Protein AF-A0A835J924-F1 (afdb_monomer_lite)

Radius of gyration: 22.17 Å; chains: 1; bounding box: 43×44×54 Å

Structure (mmCIF, N/CA/C/O backbone):
data_AF-A0A835J924-F1
#
_entry.id   AF-A0A835J924-F1
#
loop_
_atom_site.group_PDB
_atom_site.id
_atom_site.type_symbol
_atom_site.label_atom_id
_atom_site.label_alt_id
_atom_site.label_comp_id
_atom_site.label_asym_id
_atom_site.label_entity_id
_atom_site.label_seq_id
_atom_site.pdbx_PDB_ins_code
_atom_site.Cartn_x
_atom_site.Cartn_y
_atom_site.Cartn_z
_atom_site.occupancy
_atom_site.B_iso_or_equiv
_atom_site.auth_seq_id
_atom_site.auth_comp_id
_atom_site.auth_asym_id
_atom_site.auth_atom_id
_atom_site.pdbx_PDB_model_num
ATOM 1 N N . MET A 1 1 ? 32.196 7.945 -42.628 1.00 63.19 1 MET A N 1
ATOM 2 C CA . MET A 1 1 ? 30.980 7.232 -42.168 1.00 63.19 1 MET A CA 1
ATOM 3 C C . MET A 1 1 ? 31.172 6.427 -40.879 1.00 63.19 1 MET A C 1
ATOM 5 O O . MET A 1 1 ? 30.195 6.266 -40.170 1.00 63.19 1 MET A O 1
ATOM 9 N N . LEU A 1 2 ? 32.384 5.970 -40.524 1.00 60.41 2 LEU A N 1
ATOM 10 C CA . LEU A 1 2 ? 32.613 5.171 -39.304 1.00 60.41 2 LEU A CA 1
ATOM 11 C C . LEU A 1 2 ? 32.880 6.003 -38.030 1.00 60.41 2 LEU A C 1
ATOM 13 O O . LEU A 1 2 ? 32.448 5.607 -36.956 1.00 60.41 2 LEU A O 1
ATOM 17 N N . ALA A 1 3 ? 33.496 7.190 -38.135 1.00 78.44 3 ALA A N 1
ATOM 18 C CA . ALA A 1 3 ? 33.735 8.065 -36.974 1.00 78.44 3 ALA A CA 1
ATOM 19 C C . ALA A 1 3 ? 32.431 8.548 -36.307 1.00 78.44 3 ALA A C 1
ATOM 21 O O . ALA A 1 3 ? 32.332 8.578 -35.087 1.00 78.44 3 ALA A O 1
ATOM 22 N N . TRP A 1 4 ? 31.401 8.835 -37.114 1.00 70.06 4 TRP A N 1
ATOM 23 C CA . TRP A 1 4 ? 30.072 9.208 -36.621 1.00 70.06 4 TRP A CA 1
ATOM 24 C C . TRP A 1 4 ? 29.418 8.077 -35.817 1.00 70.06 4 TRP A C 1
ATOM 26 O O . TRP A 1 4 ? 28.853 8.325 -34.760 1.00 70.06 4 TRP A O 1
ATOM 36 N N . GLN A 1 5 ? 29.571 6.822 -36.257 1.00 65.62 5 GLN A N 1
ATOM 37 C CA . GLN A 1 5 ? 29.033 5.661 -35.540 1.00 65.62 5 GLN A CA 1
ATOM 38 C C . GLN A 1 5 ? 29.706 5.464 -34.170 1.00 65.62 5 GLN A C 1
ATOM 40 O O . GLN A 1 5 ? 29.039 5.094 -33.209 1.00 65.62 5 GLN A O 1
ATOM 45 N N . MET A 1 6 ? 31.005 5.768 -34.045 1.00 71.31 6 MET A N 1
ATOM 46 C CA . MET A 1 6 ? 31.732 5.653 -32.772 1.00 71.31 6 MET A CA 1
ATOM 47 C C . MET A 1 6 ? 31.369 6.766 -31.778 1.00 71.31 6 MET A C 1
ATOM 49 O O . MET A 1 6 ? 31.144 6.482 -30.605 1.00 71.31 6 MET A O 1
ATOM 53 N N . THR A 1 7 ? 31.251 8.021 -32.231 1.00 72.38 7 THR A N 1
ATOM 54 C CA . THR A 1 7 ? 30.815 9.142 -31.375 1.00 72.38 7 THR A CA 1
ATOM 55 C C . THR A 1 7 ? 29.384 8.940 -30.869 1.00 72.38 7 THR A C 1
ATOM 57 O O . THR A 1 7 ? 29.120 9.161 -29.690 1.00 72.38 7 THR A O 1
ATOM 60 N N . VAL A 1 8 ? 28.473 8.448 -31.717 1.00 76.31 8 VAL A N 1
ATOM 61 C CA . VAL A 1 8 ? 27.093 8.113 -31.321 1.00 76.31 8 VAL A CA 1
ATOM 62 C C . VAL A 1 8 ? 27.059 6.965 -30.298 1.00 76.31 8 VAL A C 1
ATOM 64 O O . VAL A 1 8 ? 26.243 6.995 -29.379 1.00 76.31 8 VAL A O 1
ATOM 67 N N . ALA A 1 9 ? 27.974 5.992 -30.387 1.00 71.44 9 ALA A N 1
ATOM 68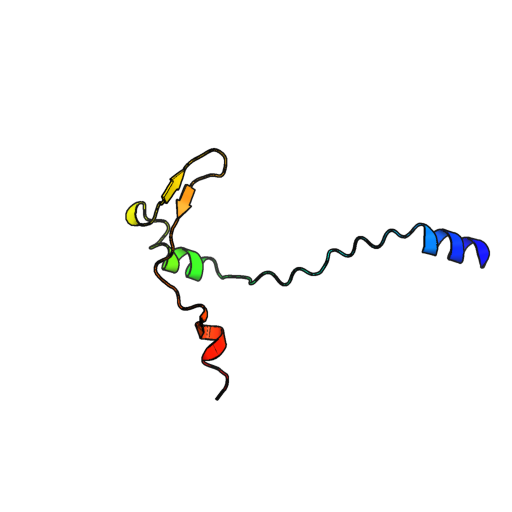 C CA . ALA A 1 9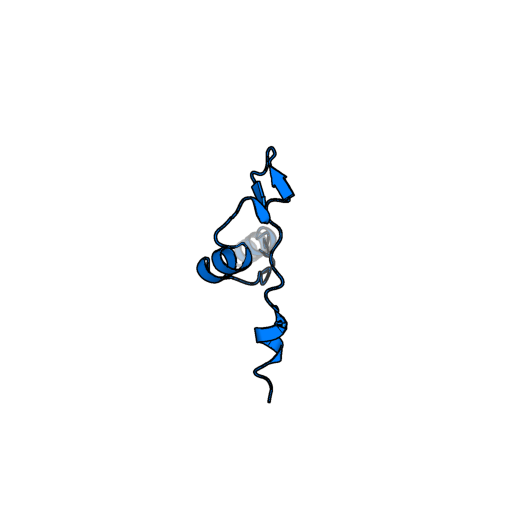 ? 28.083 4.905 -29.410 1.00 71.44 9 ALA A CA 1
ATOM 69 C C . ALA A 1 9 ? 28.583 5.367 -28.026 1.00 71.44 9 ALA A C 1
ATOM 71 O O . ALA A 1 9 ? 28.143 4.818 -27.021 1.00 71.44 9 ALA A O 1
ATOM 72 N N . LEU A 1 10 ? 29.457 6.380 -27.961 1.00 71.25 10 LEU A N 1
ATOM 73 C CA . LEU A 1 10 ? 29.965 6.948 -26.699 1.00 71.25 10 LEU A CA 1
ATOM 74 C C . LEU A 1 10 ? 28.990 7.940 -26.039 1.00 71.25 10 LEU A C 1
ATOM 76 O O . LEU A 1 10 ? 29.036 8.120 -24.827 1.00 71.25 10 LEU A O 1
ATOM 80 N N . LEU A 1 11 ? 28.104 8.569 -26.820 1.00 72.88 11 LEU A N 1
ATOM 81 C CA . LEU A 1 11 ? 27.029 9.443 -26.321 1.00 72.88 11 LEU A CA 1
ATOM 82 C C . LEU A 1 11 ? 25.796 8.673 -25.835 1.00 72.88 11 LEU A C 1
ATOM 84 O O . LEU A 1 11 ? 24.914 9.248 -25.196 1.00 72.88 11 LEU A O 1
ATOM 88 N N . ARG A 1 12 ? 25.713 7.374 -26.135 1.00 69.44 12 ARG A N 1
ATOM 89 C CA . ARG A 1 12 ? 24.663 6.507 -25.613 1.00 69.44 12 ARG A CA 1
ATOM 90 C C . ARG A 1 12 ? 24.923 6.299 -24.125 1.00 69.44 12 ARG A C 1
ATOM 92 O O . ARG A 1 12 ? 25.681 5.412 -23.764 1.00 69.44 12 ARG A O 1
ATOM 99 N N . ASN A 1 13 ? 24.288 7.097 -23.269 1.00 65.69 13 ASN A N 1
ATOM 100 C CA . ASN A 1 13 ? 24.142 6.757 -21.859 1.00 65.69 13 ASN A CA 1
ATOM 101 C C . ASN A 1 13 ? 23.249 5.509 -21.802 1.00 65.69 13 ASN A C 1
ATOM 103 O O . ASN A 1 13 ? 22.060 5.623 -22.121 1.00 65.69 13 ASN A O 1
ATOM 107 N N . PRO A 1 14 ? 23.766 4.310 -21.480 1.00 59.34 14 PRO A N 1
ATOM 108 C CA . PRO A 1 14 ? 22.882 3.223 -21.152 1.00 59.34 14 PRO A CA 1
ATOM 109 C C . PRO A 1 14 ? 22.321 3.604 -19.788 1.00 59.34 14 PRO A C 1
ATOM 111 O O . PRO A 1 14 ? 22.932 3.319 -18.760 1.00 59.34 14 PRO A O 1
ATOM 114 N N . HIS A 1 15 ? 21.161 4.260 -19.774 1.00 58.34 15 HIS A N 1
ATOM 115 C CA . HIS A 1 15 ? 20.264 4.047 -18.657 1.00 58.34 15 HIS A CA 1
ATOM 116 C C . HIS A 1 15 ? 19.942 2.559 -18.750 1.00 58.34 15 HIS A C 1
ATOM 118 O O . HIS A 1 15 ? 19.089 2.117 -19.516 1.00 58.34 15 HIS A O 1
ATOM 124 N N . LYS A 1 16 ? 20.787 1.760 -18.098 1.00 59.00 16 LYS A N 1
ATOM 125 C CA . LYS A 1 16 ? 20.360 0.486 -17.580 1.00 59.00 16 LYS A CA 1
ATOM 126 C C . LYS A 1 16 ? 19.308 0.930 -16.590 1.00 59.00 16 LYS A C 1
ATOM 128 O O . LYS A 1 16 ? 19.620 1.343 -15.479 1.00 59.00 16 LYS A O 1
ATOM 133 N N . ASP A 1 17 ? 18.074 0.976 -17.064 1.00 61.53 17 ASP A N 1
ATOM 134 C CA . ASP A 1 17 ? 16.988 0.554 -16.215 1.00 61.53 17 ASP A CA 1
ATOM 135 C C . ASP A 1 17 ? 17.439 -0.836 -15.781 1.00 61.53 17 ASP A C 1
ATOM 137 O O . ASP A 1 17 ? 17.353 -1.799 -16.543 1.00 61.53 17 ASP A O 1
ATOM 141 N N . ASP A 1 18 ? 18.176 -0.873 -14.665 1.00 60.91 18 ASP A N 1
ATOM 142 C CA . ASP A 1 18 ? 18.493 -2.102 -13.980 1.00 60.91 18 ASP A CA 1
ATOM 143 C C . ASP A 1 18 ? 17.128 -2.749 -13.847 1.00 60.91 18 ASP A C 1
ATOM 145 O O . ASP A 1 18 ? 16.221 -2.151 -13.269 1.00 60.91 18 ASP A O 1
ATOM 149 N N . ASP A 1 19 ? 16.954 -3.863 -14.547 1.00 64.00 19 ASP A N 1
ATOM 150 C CA . ASP A 1 19 ? 15.716 -4.615 -14.620 1.00 64.00 19 ASP A CA 1
ATOM 151 C C . ASP A 1 19 ? 15.486 -5.127 -13.195 1.00 64.00 19 ASP A C 1
ATOM 153 O O . ASP A 1 19 ? 15.948 -6.200 -12.801 1.00 64.00 19 ASP A O 1
ATOM 157 N N . VAL A 1 20 ? 14.954 -4.254 -12.334 1.00 66.88 20 VAL A N 1
ATOM 158 C CA . VAL A 1 20 ? 14.651 -4.583 -10.955 1.00 66.88 20 VAL A CA 1
ATOM 159 C C . VAL A 1 20 ? 13.493 -5.542 -11.094 1.00 66.88 20 VAL A C 1
ATOM 161 O O . VAL A 1 20 ? 12.371 -5.133 -11.384 1.00 66.88 20 VAL A O 1
ATOM 164 N N . ASP A 1 21 ? 13.793 -6.824 -10.935 1.00 72.44 21 ASP A N 1
ATOM 165 C CA . ASP A 1 21 ? 12.814 -7.898 -10.948 1.00 72.44 21 ASP A CA 1
ATOM 166 C C . ASP A 1 21 ? 11.956 -7.763 -9.677 1.00 72.44 21 ASP A C 1
ATOM 168 O O . ASP A 1 21 ? 12.192 -8.388 -8.637 1.00 72.44 21 ASP A O 1
ATOM 172 N N . LEU A 1 22 ? 11.034 -6.795 -9.702 1.00 77.00 22 LEU A N 1
ATOM 173 C CA . LEU A 1 22 ? 10.101 -6.541 -8.621 1.00 77.00 22 LEU A CA 1
ATOM 174 C C . LEU A 1 22 ? 9.044 -7.643 -8.658 1.00 77.00 22 LEU A C 1
ATOM 176 O O . LEU A 1 22 ? 8.389 -7.827 -9.686 1.00 77.00 22 LEU A O 1
ATOM 180 N N . PRO A 1 23 ? 8.810 -8.344 -7.539 1.00 75.62 23 PRO A N 1
ATOM 181 C CA . PRO A 1 23 ? 7.737 -9.317 -7.483 1.00 75.62 23 PRO A CA 1
ATOM 182 C C . PRO A 1 23 ? 6.399 -8.616 -7.746 1.00 75.62 23 PRO A C 1
ATOM 184 O O . PRO A 1 23 ? 5.972 -7.742 -6.988 1.00 75.62 23 PRO A O 1
ATOM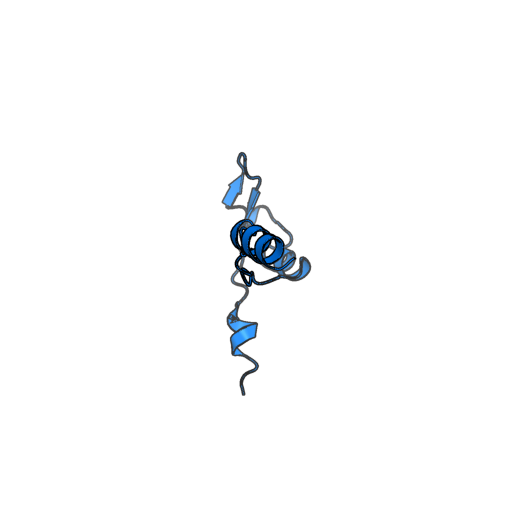 187 N N . LEU A 1 24 ? 5.746 -9.007 -8.840 1.00 81.44 24 LEU A N 1
ATOM 188 C CA . LEU A 1 24 ? 4.397 -8.573 -9.177 1.00 81.44 24 LEU A CA 1
ATOM 189 C C . LEU A 1 24 ? 3.391 -9.392 -8.370 1.00 81.44 24 LEU A C 1
ATOM 191 O O . LEU A 1 24 ? 3.426 -10.624 -8.366 1.00 81.44 24 LEU A O 1
ATOM 195 N N . PHE A 1 25 ? 2.473 -8.697 -7.704 1.00 82.06 25 PHE A N 1
ATOM 196 C CA . PHE A 1 25 ? 1.380 -9.310 -6.958 1.00 82.06 25 PHE A CA 1
ATOM 197 C C . PHE A 1 25 ? 0.047 -8.928 -7.586 1.00 82.06 25 PHE A C 1
ATOM 199 O O . PHE A 1 25 ? -0.170 -7.772 -7.949 1.00 82.06 25 PHE A O 1
ATOM 206 N N . ASP A 1 26 ? -0.862 -9.895 -7.669 1.00 87.62 26 ASP A N 1
ATOM 207 C CA . ASP A 1 26 ? -2.248 -9.619 -8.023 1.00 87.62 26 ASP A CA 1
ATOM 208 C C . ASP A 1 26 ? -2.920 -8.774 -6.929 1.00 87.62 26 ASP A C 1
ATOM 210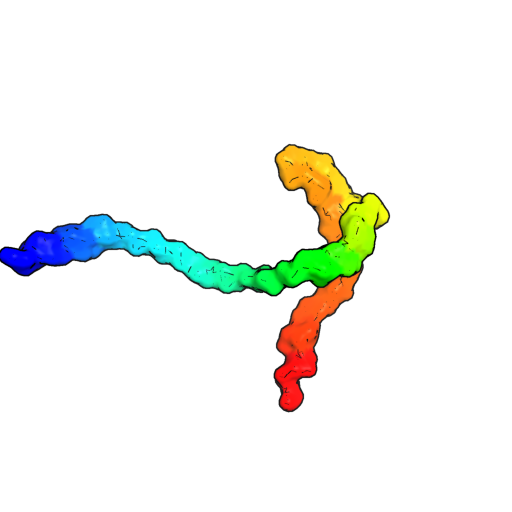 O O . ASP A 1 26 ? -2.702 -8.982 -5.729 1.00 87.62 26 ASP A O 1
ATOM 214 N N . LEU A 1 27 ? -3.763 -7.823 -7.334 1.00 88.94 27 LEU A N 1
ATOM 215 C CA . LEU A 1 27 ? -4.452 -6.937 -6.396 1.00 88.94 27 LEU A CA 1
ATOM 216 C C . LEU A 1 27 ? -5.356 -7.719 -5.431 1.00 88.94 27 LEU A C 1
ATOM 218 O O . LEU A 1 27 ? -5.472 -7.340 -4.267 1.00 88.94 27 LEU A O 1
ATOM 222 N N . GLY A 1 28 ? -5.953 -8.828 -5.874 1.00 90.38 28 GLY A N 1
ATOM 223 C CA . GLY A 1 28 ? -6.753 -9.713 -5.033 1.00 90.38 28 GLY A CA 1
ATOM 224 C C . GLY A 1 28 ? -5.929 -10.375 -3.928 1.00 90.38 28 GLY A C 1
ATOM 225 O O . GLY A 1 28 ? -6.408 -10.500 -2.800 1.00 90.38 28 GLY A O 1
ATOM 226 N N . ILE A 1 29 ? -4.663 -10.712 -4.203 1.00 87.94 29 ILE A N 1
ATOM 227 C CA . ILE A 1 29 ? -3.725 -11.212 -3.185 1.00 87.94 29 ILE A CA 1
ATOM 228 C C . ILE A 1 29 ? -3.465 -10.121 -2.141 1.00 87.94 29 ILE A C 1
ATOM 230 O O . ILE A 1 29 ? -3.551 -10.389 -0.942 1.00 87.94 29 ILE A O 1
ATOM 234 N N . VAL A 1 30 ? -3.200 -8.885 -2.574 1.00 89.19 30 VAL A N 1
ATOM 235 C CA . VAL A 1 30 ? -2.955 -7.745 -1.670 1.00 89.19 30 VAL A CA 1
ATOM 236 C C . VAL A 1 30 ? -4.194 -7.417 -0.828 1.00 89.19 30 VAL A C 1
ATOM 238 O O . VAL A 1 30 ? -4.088 -7.211 0.386 1.00 89.19 30 VAL A O 1
ATOM 241 N N . ALA A 1 31 ? -5.376 -7.419 -1.444 1.00 90.94 31 ALA A N 1
ATOM 242 C CA . ALA A 1 31 ? -6.640 -7.201 -0.755 1.00 90.94 31 ALA A CA 1
ATOM 243 C C . ALA A 1 31 ? -6.887 -8.307 0.280 1.00 90.94 31 ALA A C 1
ATOM 245 O O . ALA A 1 31 ? -7.152 -8.010 1.440 1.00 90.94 31 ALA A O 1
ATOM 246 N N . CYS A 1 32 ? -6.702 -9.578 -0.078 1.00 89.25 32 CYS A N 1
ATOM 247 C CA . CYS A 1 32 ? -6.825 -10.689 0.865 1.00 89.25 32 CYS A CA 1
ATOM 248 C C . CYS A 1 32 ? -5.841 -10.553 2.045 1.00 89.25 32 CYS A C 1
ATOM 250 O O . CYS A 1 32 ? -6.241 -10.687 3.201 1.00 89.25 32 CYS A O 1
ATOM 252 N N . ALA A 1 33 ? -4.581 -10.192 1.771 1.00 87.81 33 ALA A N 1
ATOM 253 C CA . ALA A 1 33 ? -3.532 -10.028 2.781 1.00 87.81 33 ALA A CA 1
ATOM 254 C C . ALA A 1 33 ? -3.831 -8.945 3.826 1.00 87.81 33 ALA A C 1
ATOM 256 O O . ALA A 1 33 ? -3.284 -8.987 4.928 1.00 87.81 33 ALA A O 1
ATOM 257 N N . THR A 1 34 ? -4.635 -7.948 3.460 1.00 92.06 34 THR A N 1
ATOM 258 C CA . THR A 1 34 ? -4.973 -6.788 4.298 1.00 92.06 34 THR A CA 1
ATOM 259 C C . THR A 1 34 ? -6.408 -6.844 4.827 1.00 92.06 34 THR A C 1
ATOM 261 O O . THR A 1 34 ? -6.888 -5.864 5.395 1.00 92.06 34 THR A O 1
ATOM 264 N N . SER A 1 35 ? -7.108 -7.974 4.649 1.00 92.12 35 SER A N 1
ATOM 265 C CA . SER A 1 35 ? -8.549 -8.087 4.917 1.00 92.12 35 SER A CA 1
ATOM 266 C C . SER A 1 35 ? -9.337 -6.964 4.228 1.00 92.12 35 SER A C 1
ATOM 268 O O . SER A 1 35 ? -10.059 -6.189 4.849 1.00 92.12 35 SER A O 1
ATOM 270 N N . ASN A 1 36 ? -9.109 -6.834 2.922 1.00 93.75 36 ASN A N 1
ATOM 271 C CA . ASN A 1 36 ? -9.658 -5.815 2.037 1.00 93.75 36 ASN A CA 1
ATOM 272 C C . ASN A 1 36 ? -9.401 -4.377 2.529 1.00 93.75 36 ASN A C 1
ATOM 274 O O . ASN A 1 36 ? -10.315 -3.553 2.551 1.00 93.75 36 ASN A O 1
ATOM 278 N N . PHE A 1 37 ? -8.153 -4.087 2.920 1.00 93.44 37 PHE A N 1
ATOM 279 C CA . PHE A 1 37 ? -7.725 -2.789 3.460 1.00 93.44 37 PHE A CA 1
ATOM 280 C C . PHE A 1 37 ? -8.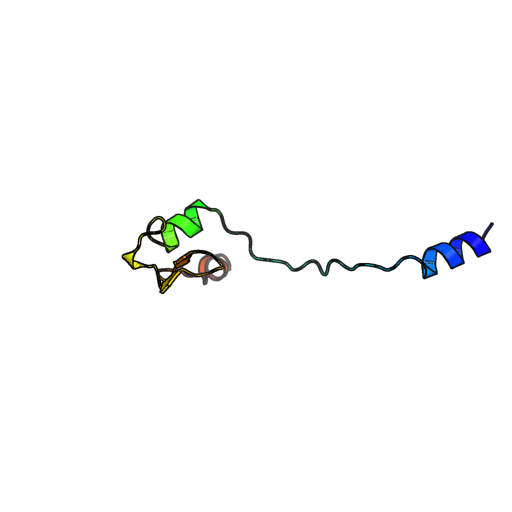495 -2.352 4.721 1.00 93.44 37 PHE A C 1
ATOM 282 O O . PHE A 1 37 ? -8.726 -1.162 4.933 1.00 93.44 37 PHE A O 1
ATOM 289 N N . SER A 1 38 ? -8.881 -3.315 5.568 1.00 93.88 38 SER A N 1
ATOM 290 C CA . SER A 1 38 ? -9.536 -3.052 6.856 1.00 93.88 38 SER A CA 1
ATOM 291 C C . SER A 1 38 ? -8.653 -2.202 7.776 1.00 93.88 38 SER A C 1
ATOM 293 O O . SER A 1 38 ? -7.445 -2.438 7.892 1.00 93.88 38 SER A O 1
ATOM 295 N N . ASP A 1 39 ? -9.269 -1.261 8.496 1.00 95.06 39 ASP A N 1
ATOM 296 C CA . ASP A 1 39 ? -8.594 -0.415 9.487 1.00 95.06 39 ASP A CA 1
ATOM 297 C C . ASP A 1 39 ? -7.962 -1.221 10.634 1.00 95.06 39 ASP A C 1
ATOM 299 O O . ASP A 1 39 ? -6.986 -0.770 11.228 1.00 95.06 39 ASP A O 1
ATOM 303 N N . GLU A 1 40 ? -8.426 -2.448 10.895 1.00 93.06 40 GLU A N 1
ATOM 304 C CA . GLU A 1 40 ? -7.799 -3.370 11.860 1.00 93.06 40 GLU A CA 1
ATOM 305 C C . GLU A 1 40 ? -6.335 -3.688 11.515 1.00 93.06 40 GLU A C 1
ATOM 307 O O . GLU A 1 40 ? -5.526 -3.988 12.395 1.00 93.06 40 GLU A O 1
ATOM 312 N N . HIS A 1 41 ? -5.986 -3.613 10.229 1.00 90.19 41 HIS A N 1
ATOM 313 C CA . HIS A 1 41 ? -4.637 -3.846 9.724 1.00 90.19 41 HIS A CA 1
ATOM 314 C C . HIS A 1 41 ? -3.875 -2.549 9.450 1.00 90.19 41 HIS A C 1
ATOM 316 O O . HIS A 1 41 ? -2.705 -2.603 9.063 1.00 90.19 41 HIS A O 1
ATOM 322 N N . LYS A 1 42 ? -4.496 -1.384 9.638 1.00 94.50 42 LYS A N 1
ATOM 323 C CA . LYS A 1 42 ? -3.864 -0.092 9.385 1.00 94.50 42 LYS A CA 1
ATOM 324 C C . LYS A 1 42 ? -2.862 0.226 10.492 1.00 94.50 42 LYS A C 1
ATOM 326 O O . LYS A 1 42 ? -3.179 0.240 11.675 1.00 94.50 42 LYS A O 1
ATOM 331 N N . LEU A 1 43 ? -1.628 0.497 10.090 1.00 95.12 43 LEU A N 1
ATOM 332 C CA . LEU A 1 43 ? -0.551 0.938 10.974 1.00 95.12 43 LEU A CA 1
ATOM 333 C C . LEU A 1 43 ? -0.569 2.455 11.178 1.00 95.12 43 LEU A C 1
ATOM 335 O O . LEU A 1 43 ? -0.134 2.941 12.217 1.00 95.12 43 LEU A O 1
ATOM 339 N N . GLY A 1 44 ? -1.056 3.199 10.185 1.00 95.81 44 GLY A N 1
ATOM 340 C CA . GLY A 1 44 ? -1.145 4.653 10.227 1.00 95.81 44 GLY A CA 1
ATOM 341 C C . GLY A 1 44 ? -1.406 5.259 8.853 1.00 95.81 44 GLY A C 1
ATOM 342 O O . GLY A 1 44 ? -1.513 4.548 7.854 1.00 95.81 44 GLY A O 1
ATOM 343 N N . GLU A 1 45 ? -1.513 6.583 8.811 1.00 97.38 45 GLU A N 1
ATOM 344 C CA . GLU A 1 45 ? -1.681 7.367 7.588 1.00 97.38 45 GLU A CA 1
ATOM 345 C C . GLU A 1 45 ? -0.907 8.683 7.705 1.00 97.38 45 GLU A C 1
ATOM 347 O O . GLU A 1 45 ? -0.838 9.282 8.779 1.00 97.38 45 GLU A O 1
ATOM 352 N N . GLY A 1 46 ? -0.304 9.118 6.601 1.00 95.69 46 GLY A N 1
ATOM 353 C CA . GLY A 1 46 ? 0.437 10.375 6.513 1.00 95.69 46 GLY A CA 1
ATOM 354 C C . GLY A 1 46 ? 0.540 10.854 5.066 1.00 95.69 46 GLY A C 1
ATOM 355 O O . GLY A 1 46 ? -0.235 10.428 4.216 1.00 95.69 46 GLY A O 1
ATOM 356 N N . GLY A 1 47 ? 1.530 11.694 4.749 1.00 97.44 47 GLY A N 1
ATOM 357 C CA . GLY A 1 47 ? 1.712 12.252 3.394 1.00 97.44 47 GLY A CA 1
ATOM 358 C C . GLY A 1 47 ? 1.959 11.224 2.276 1.00 97.44 47 GLY A C 1
ATOM 359 O O . GLY A 1 47 ? 1.900 11.574 1.104 1.00 97.44 47 GLY A O 1
ATOM 360 N N . PHE A 1 48 ? 2.207 9.963 2.634 1.00 92.00 48 PHE A N 1
ATOM 361 C CA . PHE A 1 48 ? 2.373 8.834 1.715 1.00 92.00 48 PHE A CA 1
ATOM 362 C C . PHE A 1 48 ? 1.094 7.993 1.540 1.00 92.00 48 PHE A C 1
ATOM 364 O O . PHE A 1 48 ? 1.106 7.021 0.789 1.00 92.00 48 PHE A O 1
ATOM 371 N N . GLY A 1 49 ? 0.003 8.343 2.229 1.00 96.00 49 GLY A N 1
ATOM 372 C CA . GLY A 1 49 ? -1.229 7.556 2.285 1.00 96.00 49 GLY A CA 1
ATOM 373 C C . GLY A 1 49 ? -1.261 6.540 3.439 1.00 96.00 49 GLY A C 1
ATOM 374 O O . GLY A 1 49 ? -0.419 6.591 4.345 1.00 96.00 49 GLY A O 1
ATOM 375 N N . PRO A 1 50 ? -2.268 5.649 3.456 1.00 95.50 50 PRO A N 1
ATOM 376 C CA . PRO A 1 50 ? -2.452 4.658 4.509 1.00 95.50 50 PRO A CA 1
ATOM 377 C C . PRO A 1 50 ? -1.474 3.482 4.370 1.00 95.50 50 PRO A C 1
ATOM 379 O O . PRO A 1 50 ? -1.225 2.976 3.276 1.00 95.50 50 PRO A O 1
ATOM 382 N N . VAL A 1 51 ? -0.945 3.013 5.500 1.00 94.56 51 VAL A N 1
ATOM 383 C CA . VAL A 1 51 ? -0.017 1.877 5.574 1.00 94.56 51 VAL A CA 1
ATOM 384 C C . VAL A 1 51 ? -0.701 0.719 6.288 1.00 94.56 51 VAL A C 1
ATOM 386 O O . VAL A 1 51 ? -1.199 0.896 7.398 1.00 94.56 51 VAL A O 1
ATOM 389 N N . TYR A 1 52 ? -0.683 -0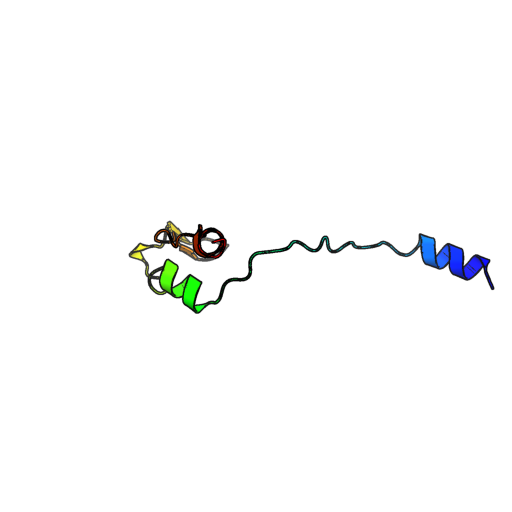.471 5.685 1.00 94.06 52 TYR A N 1
ATOM 390 C CA . TYR A 1 52 ? -1.325 -1.671 6.225 1.00 94.06 52 TYR A CA 1
ATOM 391 C C . TYR A 1 52 ? -0.308 -2.776 6.515 1.00 94.06 52 TYR A C 1
ATOM 393 O O . TYR A 1 52 ? 0.619 -3.016 5.740 1.00 94.06 52 TYR A O 1
ATOM 401 N N . LYS A 1 53 ? -0.501 -3.486 7.626 1.00 90.75 53 LYS A N 1
ATOM 402 C CA . LYS A 1 53 ? 0.216 -4.714 7.964 1.00 90.75 53 LYS A CA 1
ATOM 403 C C . LYS A 1 53 ? -0.515 -5.906 7.364 1.00 90.75 53 LYS A C 1
ATOM 405 O O . LYS A 1 53 ? -1.707 -6.075 7.584 1.00 90.75 53 LYS A O 1
ATOM 410 N N . THR A 1 54 ? 0.201 -6.777 6.666 1.00 84.62 54 THR A N 1
ATOM 411 C CA . THR A 1 54 ? -0.403 -7.987 6.107 1.00 84.62 54 THR A CA 1
ATOM 412 C C . THR A 1 54 ? -0.482 -9.108 7.143 1.00 84.62 54 THR A C 1
ATOM 414 O O . THR A 1 54 ? 0.456 -9.347 7.916 1.00 84.62 54 THR A O 1
ATOM 417 N N . VAL A 1 55 ? -1.596 -9.841 7.152 1.00 75.12 55 VAL A N 1
ATOM 418 C CA . VAL A 1 55 ? -1.704 -11.120 7.862 1.00 75.12 55 VAL A CA 1
ATOM 419 C C . VAL A 1 55 ? -0.933 -12.162 7.071 1.00 75.12 55 VAL A C 1
ATOM 421 O O . VAL A 1 55 ? -1.469 -12.752 6.146 1.00 75.12 55 VAL A O 1
ATOM 424 N N . ARG A 1 56 ? 0.360 -12.309 7.405 1.00 67.62 56 ARG A N 1
ATOM 425 C CA . ARG A 1 56 ? 1.302 -13.363 6.977 1.00 67.62 56 ARG A CA 1
ATOM 426 C C . ARG A 1 56 ? 0.770 -14.214 5.810 1.00 67.62 56 ARG A C 1
ATOM 428 O O . ARG A 1 56 ? 0.458 -15.389 5.988 1.00 67.62 56 ARG A O 1
ATOM 435 N N . LEU A 1 57 ? 0.706 -13.639 4.608 1.00 56.56 57 LEU A N 1
ATOM 436 C CA . LEU A 1 57 ? 0.625 -14.455 3.409 1.00 56.56 57 LEU A CA 1
ATOM 437 C C . LEU A 1 57 ? 2.003 -15.050 3.255 1.00 56.56 57 LEU A C 1
ATOM 439 O O . LEU A 1 57 ? 3.006 -14.345 3.126 1.00 56.56 57 LEU A O 1
ATOM 443 N N . ILE A 1 58 ? 2.069 -16.361 3.397 1.00 50.81 58 ILE A N 1
ATOM 444 C CA . ILE A 1 58 ? 3.314 -17.068 3.251 1.00 50.81 58 ILE A CA 1
ATOM 445 C C . ILE A 1 58 ? 3.750 -16.837 1.801 1.00 50.81 58 ILE A C 1
ATOM 447 O O . ILE A 1 58 ? 3.269 -17.487 0.881 1.00 50.81 58 ILE A O 1
ATOM 451 N N . ILE A 1 59 ? 4.735 -15.962 1.607 1.00 55.56 59 ILE A N 1
ATOM 452 C CA . ILE A 1 59 ? 5.526 -15.816 0.370 1.00 55.56 59 ILE A CA 1
ATOM 453 C C . ILE A 1 59 ? 6.177 -17.170 -0.044 1.00 55.56 59 ILE A C 1
ATOM 455 O O . ILE A 1 59 ? 6.844 -17.288 -1.063 1.00 55.56 59 ILE A O 1
ATOM 459 N N . SER A 1 60 ? 5.937 -18.232 0.739 1.00 49.09 60 SER A N 1
ATOM 460 C CA . SER A 1 60 ? 6.239 -19.647 0.523 1.00 49.09 60 SER A CA 1
ATOM 461 C C . SER A 1 60 ? 5.419 -20.348 -0.567 1.00 49.09 60 SER A C 1
ATOM 463 O O . SER A 1 60 ? 5.682 -21.531 -0.797 1.00 49.09 60 SER A O 1
ATOM 465 N N . MET A 1 61 ? 4.500 -19.698 -1.294 1.00 50.50 61 MET A N 1
ATOM 466 C CA . MET A 1 61 ? 4.030 -20.316 -2.550 1.00 50.50 61 MET A CA 1
ATOM 467 C C . MET A 1 61 ? 5.192 -20.517 -3.544 1.00 50.50 61 MET A C 1
ATOM 469 O O . MET A 1 61 ? 5.166 -21.473 -4.307 1.00 50.50 61 MET A O 1
ATOM 473 N N . HIS A 1 62 ? 6.284 -19.740 -3.443 1.00 49.75 62 HIS A N 1
ATOM 474 C CA . HIS A 1 62 ? 7.498 -19.973 -4.239 1.00 49.75 62 HIS A CA 1
ATOM 475 C C . HIS A 1 62 ? 8.333 -21.187 -3.769 1.00 49.75 62 HIS A C 1
ATOM 477 O O . HIS A 1 62 ? 9.114 -21.727 -4.541 1.00 49.75 62 HIS A O 1
ATOM 483 N N . LYS A 1 63 ? 8.176 -21.676 -2.528 1.00 52.53 63 LYS A N 1
ATOM 484 C CA . LYS A 1 63 ? 8.909 -22.870 -2.045 1.00 52.53 63 LYS A CA 1
ATOM 485 C C . LYS A 1 63 ? 8.138 -24.184 -2.184 1.00 52.53 63 LYS A C 1
ATOM 487 O O . LYS A 1 63 ? 8.705 -25.235 -1.915 1.00 52.53 63 LYS A O 1
ATOM 492 N N . THR A 1 64 ? 6.861 -24.149 -2.565 1.00 47.50 64 THR A N 1
ATOM 493 C CA . THR A 1 64 ? 5.985 -25.338 -2.537 1.00 47.50 64 THR A CA 1
ATOM 494 C C . THR A 1 64 ? 5.761 -25.996 -3.904 1.00 47.50 64 THR A C 1
ATOM 496 O O . THR A 1 64 ? 5.052 -26.991 -3.969 1.00 47.50 64 THR A O 1
ATOM 499 N N . MET A 1 65 ? 6.418 -25.521 -4.973 1.00 48.06 65 MET A N 1
ATOM 500 C CA . MET A 1 65 ? 6.427 -26.171 -6.300 1.00 48.06 65 MET A CA 1
ATOM 501 C C . MET A 1 65 ? 7.824 -26.623 -6.766 1.00 48.06 65 MET A C 1
ATOM 503 O O . MET A 1 65 ? 8.101 -26.688 -7.958 1.00 48.06 65 MET A O 1
ATOM 507 N N . THR A 1 66 ? 8.719 -26.958 -5.839 1.00 48.00 66 THR A N 1
ATOM 508 C CA . THR A 1 66 ? 9.908 -27.765 -6.156 1.00 48.00 66 THR A CA 1
ATOM 509 C C . THR A 1 66 ? 9.827 -29.064 -5.362 1.00 48.00 66 THR A C 1
ATOM 511 O O . THR A 1 66 ? 10.403 -29.178 -4.280 1.00 48.00 66 THR A O 1
ATOM 514 N N . THR A 1 67 ? 9.019 -30.001 -5.855 1.00 47.09 67 THR A N 1
ATOM 515 C CA . THR A 1 67 ? 9.111 -31.439 -5.559 1.00 47.09 67 THR A CA 1
ATOM 516 C C . THR A 1 67 ? 9.446 -32.143 -6.858 1.00 47.09 67 THR A C 1
ATOM 518 O O . THR A 1 67 ? 8.848 -31.745 -7.883 1.00 47.09 67 THR A O 1
#

Secondary structure (DSSP, 8-state):
-HHHHHHHHHH----------PPP--HHHHHHHTTTT-GGGEEEEETTEEEE------GGGGGSS--

Organism: NCBI:txid1413687

Sequence (67 aa):
MLAWQMTVALLRNPHKDDDVDLPLFDLGIVACATSNFSDEHKLGEGGFGPVYKTVRLIISMHKTMTT

InterPro domains:
  IPR011009 Protein kinase-like domain superfamily [SSF56112] (22-57)

pLDDT: mean 76.18, std 16.31, range [47.09, 97.44]

Foldseek 3Di:
DVVVVVVVVVPPPPPPPVPPVDDDDDVVVVCQQQVNVDPVQWPDQDPVGTDGDGPCPPPCVVVPPPD